Protein AF-A0A2X1NAA4-F1 (afdb_monomer)

Structure (mmCIF, N/CA/C/O backbone):
data_AF-A0A2X1NAA4-F1
#
_entry.id   AF-A0A2X1NAA4-F1
#
loop_
_atom_site.group_PDB
_atom_site.id
_atom_site.type_symbol
_atom_site.label_atom_id
_atom_site.label_alt_id
_atom_site.label_comp_id
_atom_site.label_asym_id
_atom_site.label_entity_id
_atom_site.label_seq_id
_atom_site.pdbx_PDB_ins_code
_atom_site.Cartn_x
_atom_site.Cartn_y
_atom_site.Cartn_z
_atom_site.occupancy
_atom_site.B_iso_or_equiv
_atom_site.auth_seq_id
_atom_site.auth_comp_id
_atom_site.auth_asym_id
_atom_site.auth_atom_id
_atom_site.pdbx_PDB_model_num
ATOM 1 N N . MET A 1 1 ? 3.847 2.858 -4.692 1.00 88.94 1 MET A N 1
ATOM 2 C CA . MET A 1 1 ? 2.860 2.073 -5.488 1.00 88.94 1 MET A CA 1
ATOM 3 C C . MET A 1 1 ? 1.934 1.298 -4.568 1.00 88.94 1 MET A C 1
ATOM 5 O O . MET A 1 1 ? 0.741 1.549 -4.634 1.00 88.94 1 MET A O 1
ATOM 9 N N . LEU A 1 2 ? 2.459 0.410 -3.716 1.00 93.19 2 LEU A N 1
ATOM 10 C CA . LEU A 1 2 ? 1.643 -0.302 -2.724 1.00 93.19 2 LEU A CA 1
ATOM 11 C C . LEU A 1 2 ? 1.018 0.640 -1.687 1.00 93.19 2 LEU A C 1
ATOM 13 O O . LEU A 1 2 ? -0.158 0.502 -1.390 1.00 93.19 2 LEU A O 1
ATOM 17 N N . GLU A 1 3 ? 1.744 1.648 -1.204 1.00 94.50 3 GLU A N 1
ATOM 18 C CA . GLU A 1 3 ? 1.190 2.585 -0.214 1.00 94.50 3 GLU A CA 1
ATOM 19 C C . GLU A 1 3 ? -0.015 3.369 -0.765 1.00 94.50 3 GLU A C 1
ATOM 21 O O . GLU A 1 3 ? -1.106 3.258 -0.211 1.00 94.50 3 GLU A O 1
ATOM 26 N N . ARG A 1 4 ? 0.093 3.981 -1.952 1.00 94.25 4 ARG A N 1
ATOM 27 C CA . ARG A 1 4 ? -1.087 4.523 -2.669 1.00 94.25 4 ARG A CA 1
ATOM 28 C C . ARG A 1 4 ? -2.245 3.528 -2.859 1.00 94.25 4 ARG A C 1
ATOM 30 O O . ARG A 1 4 ? -3.399 3.949 -2.846 1.00 94.25 4 ARG A O 1
ATOM 37 N N . MET A 1 5 ? -1.965 2.242 -3.089 1.00 95.69 5 MET A N 1
ATOM 38 C CA . MET A 1 5 ? -3.006 1.213 -3.227 1.00 95.69 5 MET A CA 1
ATOM 39 C C . MET A 1 5 ? -3.752 1.016 -1.903 1.00 95.69 5 MET A C 1
ATOM 41 O O . MET A 1 5 ? -4.981 1.037 -1.899 1.00 95.69 5 MET A O 1
ATOM 45 N N . TYR A 1 6 ? -3.026 0.888 -0.789 1.00 95.56 6 TYR A N 1
ATOM 46 C CA . TYR A 1 6 ? -3.626 0.725 0.534 1.00 95.56 6 TYR A CA 1
ATOM 47 C C . TYR A 1 6 ? -4.390 1.966 0.993 1.00 95.56 6 TYR A C 1
ATOM 49 O O . TYR A 1 6 ? -5.486 1.820 1.527 1.00 95.56 6 TYR A O 1
ATOM 57 N N . LEU A 1 7 ? -3.872 3.172 0.737 1.00 95.38 7 LEU A N 1
ATOM 58 C CA . LEU A 1 7 ? -4.565 4.419 1.076 1.00 95.38 7 LEU A CA 1
ATOM 59 C C . LEU A 1 7 ? -5.909 4.529 0.347 1.00 95.38 7 LEU A C 1
ATOM 61 O O . LEU A 1 7 ? -6.935 4.753 0.980 1.00 95.38 7 LEU A O 1
ATOM 65 N N . ARG A 1 8 ? -5.929 4.276 -0.969 1.00 96.12 8 ARG A N 1
ATOM 66 C CA . ARG A 1 8 ? -7.174 4.292 -1.758 1.00 96.12 8 ARG A CA 1
ATOM 67 C C . ARG A 1 8 ? -8.154 3.207 -1.330 1.00 96.12 8 ARG A C 1
ATOM 69 O O . ARG A 1 8 ? -9.356 3.446 -1.275 1.00 96.12 8 ARG A O 1
ATOM 76 N N . TRP A 1 9 ? -7.655 2.006 -1.043 1.00 95.56 9 TRP A N 1
ATOM 77 C CA . TRP A 1 9 ? -8.490 0.917 -0.544 1.00 95.56 9 TRP A CA 1
ATOM 78 C C . TRP A 1 9 ? -9.121 1.270 0.808 1.00 95.56 9 TRP A C 1
ATOM 80 O O . TRP A 1 9 ? -10.322 1.071 0.988 1.00 95.56 9 TRP A O 1
ATOM 90 N N . ALA A 1 10 ? -8.344 1.842 1.728 1.00 95.69 10 ALA A N 1
ATOM 91 C CA . ALA A 1 10 ? -8.822 2.252 3.042 1.00 95.69 10 ALA A CA 1
ATOM 92 C C . ALA A 1 10 ? -9.862 3.380 2.936 1.00 95.69 10 ALA A C 1
ATOM 94 O O . ALA A 1 10 ? -10.937 3.263 3.523 1.00 95.69 10 ALA A O 1
ATOM 95 N N . GLU A 1 11 ? -9.597 4.399 2.114 1.00 94.75 11 GLU A N 1
ATOM 96 C CA . GLU A 1 11 ? -10.540 5.483 1.815 1.00 94.75 11 GLU A CA 1
ATOM 97 C C . GLU A 1 11 ? -11.858 4.940 1.238 1.00 94.75 11 GLU A C 1
ATOM 99 O O . GLU A 1 11 ? -12.934 5.273 1.729 1.00 94.75 11 GLU A O 1
ATOM 104 N N . SER A 1 12 ? -11.791 4.012 0.272 1.00 95.88 12 SER A N 1
ATOM 105 C CA . SER A 1 12 ? -12.984 3.393 -0.331 1.00 95.88 12 SER A CA 1
ATOM 106 C C . SER A 1 12 ? -13.841 2.587 0.653 1.00 95.88 12 SER A C 1
ATOM 108 O O . SER A 1 12 ? -15.024 2.365 0.401 1.00 95.88 12 SER A O 1
ATOM 110 N N . ARG A 1 13 ? -13.256 2.146 1.774 1.00 93.75 13 ARG A N 1
ATOM 111 C CA . ARG A 1 13 ? -13.950 1.423 2.849 1.00 93.75 13 ARG A CA 1
ATOM 112 C C . ARG A 1 13 ? -14.374 2.328 4.004 1.00 93.75 13 ARG A C 1
ATOM 114 O O . ARG A 1 13 ? -14.949 1.832 4.967 1.00 93.75 13 ARG A O 1
ATOM 121 N N . GLY A 1 14 ? -14.096 3.630 3.922 1.00 94.88 14 GLY A N 1
ATOM 122 C CA . GLY A 1 14 ? -14.383 4.584 4.990 1.00 94.88 14 GLY A CA 1
ATOM 123 C C . GLY A 1 14 ? -13.465 4.441 6.207 1.00 94.88 14 GLY A C 1
ATOM 124 O O . GLY A 1 14 ? -13.817 4.891 7.294 1.00 94.88 14 GLY A O 1
ATOM 125 N N . PHE A 1 15 ? -12.297 3.808 6.056 1.00 96.00 15 PHE A N 1
ATOM 126 C CA . PHE A 1 15 ? -11.303 3.747 7.123 1.00 96.00 15 PHE A CA 1
ATOM 127 C C . PHE A 1 15 ? -10.525 5.058 7.214 1.00 96.00 15 PHE A C 1
ATOM 129 O O . PHE A 1 15 ? -10.186 5.676 6.205 1.00 96.00 15 PHE A O 1
ATOM 136 N N . LYS A 1 16 ? -10.183 5.459 8.440 1.00 95.69 16 LYS A N 1
ATOM 137 C CA . LYS A 1 16 ? -9.308 6.606 8.684 1.00 95.69 16 LYS A CA 1
ATOM 138 C C . LYS A 1 16 ? -7.854 6.165 8.550 1.00 95.69 16 LYS A C 1
ATOM 140 O O . LYS A 1 16 ? -7.429 5.235 9.233 1.00 95.69 16 LYS A O 1
ATOM 145 N N . THR A 1 17 ? -7.086 6.849 7.710 1.00 96.12 17 THR A N 1
ATOM 146 C CA . THR A 1 17 ? -5.660 6.570 7.498 1.00 96.12 17 THR A CA 1
ATOM 147 C C . THR A 1 17 ? -4.778 7.701 8.004 1.00 96.12 17 THR A C 1
ATOM 149 O O . THR A 1 17 ? -5.102 8.871 7.813 1.00 96.12 17 THR A O 1
ATOM 152 N N . GLU A 1 18 ? -3.641 7.354 8.592 1.00 95.88 18 GLU A N 1
ATOM 153 C CA . GLU A 1 18 ? -2.606 8.285 9.040 1.00 95.88 18 GLU A CA 1
ATOM 154 C C . GLU A 1 18 ? -1.232 7.720 8.667 1.00 95.88 18 GLU A C 1
ATOM 156 O O . GLU A 1 18 ? -0.953 6.548 8.920 1.00 95.88 18 GLU A O 1
ATOM 161 N N . ILE A 1 19 ? -0.379 8.533 8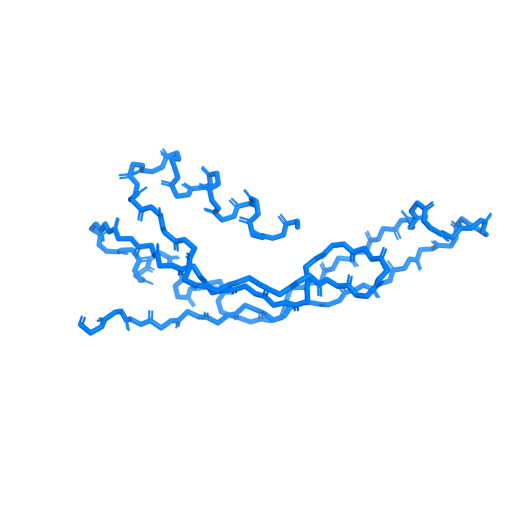.046 1.00 95.62 19 ILE A N 1
ATOM 162 C CA . ILE A 1 19 ? 1.015 8.165 7.772 1.00 95.62 19 ILE A CA 1
ATOM 163 C C . ILE A 1 19 ? 1.818 8.506 9.028 1.00 95.62 19 ILE A C 1
ATOM 165 O O . ILE A 1 19 ? 1.910 9.673 9.397 1.00 95.62 19 ILE A O 1
ATOM 169 N N . ILE A 1 20 ? 2.358 7.487 9.699 1.00 95.75 20 ILE A N 1
ATOM 170 C CA . ILE A 1 20 ? 3.168 7.653 10.917 1.00 95.75 20 ILE A CA 1
ATOM 171 C C . ILE A 1 20 ? 4.604 8.019 10.544 1.00 95.75 20 ILE A C 1
ATOM 173 O O . ILE A 1 20 ? 5.216 8.886 11.160 1.00 95.75 20 ILE A O 1
ATOM 177 N N . GLU A 1 21 ? 5.145 7.332 9.543 1.00 94.81 21 GLU A N 1
ATOM 178 C CA . GLU A 1 21 ? 6.519 7.503 9.092 1.00 94.81 21 GLU A CA 1
ATOM 179 C C . GLU A 1 21 ? 6.589 7.219 7.598 1.00 94.81 21 GLU A C 1
ATOM 181 O O . GLU A 1 21 ? 5.992 6.255 7.118 1.00 94.81 21 GLU A O 1
ATOM 186 N N . GLU A 1 22 ? 7.345 8.032 6.870 1.00 95.19 22 GLU A N 1
ATOM 187 C CA . GLU A 1 22 ? 7.651 7.823 5.463 1.00 95.19 22 GLU A CA 1
ATOM 188 C C . GLU A 1 22 ? 9.125 8.145 5.231 1.00 95.19 22 GLU A C 1
ATOM 190 O O . GLU A 1 22 ? 9.634 9.172 5.676 1.00 95.19 22 GLU A O 1
ATOM 195 N N . SER A 1 23 ? 9.829 7.241 4.558 1.00 95.00 23 SER A N 1
ATOM 196 C CA . SER A 1 23 ? 11.211 7.438 4.134 1.00 95.00 23 SER A CA 1
ATOM 197 C C . SER A 1 23 ? 11.282 7.385 2.618 1.00 95.00 23 SER A C 1
ATOM 199 O O . SER A 1 23 ? 10.950 6.365 2.005 1.00 95.00 23 SER A O 1
ATOM 201 N N . GLU A 1 24 ? 11.762 8.462 2.011 1.00 92.88 24 GLU A N 1
ATOM 202 C CA . GLU A 1 24 ? 11.976 8.535 0.568 1.00 92.88 24 GLU A CA 1
ATOM 203 C C . GLU A 1 24 ? 13.109 7.594 0.121 1.00 92.88 24 GLU A C 1
ATOM 205 O O . GLU A 1 24 ? 14.052 7.295 0.858 1.00 92.88 24 GLU A O 1
ATOM 210 N N . GLY A 1 25 ? 12.991 7.066 -1.097 1.00 88.94 25 GLY A N 1
ATOM 211 C CA . GLY A 1 25 ? 14.052 6.296 -1.741 1.00 88.94 25 GLY A CA 1
ATOM 212 C C . GLY A 1 25 ? 15.123 7.208 -2.342 1.00 88.94 25 GLY A C 1
ATOM 213 O O . GLY A 1 25 ? 14.811 8.286 -2.830 1.00 88.94 25 GLY A O 1
ATOM 214 N N . GLU A 1 26 ? 16.376 6.747 -2.382 1.00 82.88 26 GLU A N 1
ATOM 215 C CA . GLU A 1 26 ? 17.534 7.550 -2.829 1.00 82.88 26 GLU A CA 1
ATOM 216 C C . GLU A 1 26 ? 17.437 8.070 -4.272 1.00 82.88 26 GLU A C 1
ATOM 218 O O . GLU A 1 26 ? 17.981 9.122 -4.590 1.00 82.88 26 GLU A O 1
ATOM 223 N N . VAL A 1 27 ? 16.767 7.329 -5.159 1.00 77.75 27 VAL A N 1
ATOM 224 C CA . VAL A 1 27 ? 16.650 7.689 -6.584 1.00 77.75 27 VAL A CA 1
ATOM 225 C C . VAL A 1 27 ? 15.202 7.974 -6.973 1.00 77.75 27 VAL A C 1
ATOM 227 O O . VAL A 1 27 ? 14.931 8.913 -7.716 1.00 77.75 27 VAL A O 1
ATOM 230 N N . ALA A 1 28 ? 14.258 7.153 -6.504 1.00 82.19 28 ALA A N 1
ATOM 231 C CA . ALA A 1 28 ? 12.834 7.334 -6.754 1.00 82.19 28 ALA A CA 1
ATOM 232 C C . ALA A 1 28 ? 11.983 6.491 -5.796 1.00 82.19 28 ALA A C 1
ATOM 234 O O . ALA A 1 28 ? 12.346 5.369 -5.437 1.00 82.19 28 ALA A O 1
ATOM 235 N N . GLY A 1 29 ? 10.778 6.982 -5.503 1.00 86.75 29 GLY A N 1
ATOM 236 C CA . GLY A 1 29 ? 9.772 6.252 -4.735 1.00 86.75 29 GLY A CA 1
ATOM 237 C C . GLY A 1 29 ? 10.018 6.291 -3.229 1.00 86.75 29 GLY A C 1
ATOM 238 O O . GLY A 1 29 ? 10.669 7.193 -2.720 1.00 86.75 29 GLY A O 1
ATOM 239 N N . ILE A 1 30 ? 9.459 5.307 -2.530 1.00 90.75 30 ILE A N 1
ATOM 240 C CA . ILE A 1 30 ? 9.471 5.211 -1.069 1.00 90.75 30 ILE A CA 1
ATOM 241 C C . ILE A 1 30 ? 10.325 4.007 -0.683 1.00 90.75 30 ILE A C 1
ATOM 243 O O . ILE A 1 30 ? 10.132 2.915 -1.228 1.00 90.75 30 ILE A O 1
ATOM 247 N N . LYS A 1 31 ? 11.249 4.205 0.258 1.00 93.25 31 LYS A N 1
ATOM 248 C CA . LYS A 1 31 ? 12.066 3.147 0.859 1.00 93.25 31 LYS A CA 1
ATOM 249 C C . LYS A 1 31 ? 11.263 2.349 1.883 1.00 93.25 31 LYS A C 1
ATOM 251 O O . LYS A 1 31 ? 11.271 1.121 1.848 1.00 93.25 31 LYS A O 1
ATOM 256 N N . SER A 1 32 ? 10.556 3.047 2.766 1.00 93.69 32 SER A N 1
ATOM 257 C CA . SER A 1 32 ? 9.697 2.468 3.801 1.00 93.69 32 SER A CA 1
ATOM 258 C C . SER A 1 32 ? 8.588 3.440 4.176 1.00 93.69 32 SER A C 1
ATOM 260 O O . SER A 1 32 ? 8.763 4.652 4.088 1.00 93.69 32 SER A O 1
ATOM 262 N N . VAL A 1 33 ? 7.442 2.907 4.588 1.00 96.31 33 VAL A N 1
ATOM 263 C CA . VAL A 1 33 ? 6.308 3.702 5.062 1.00 96.31 33 VAL A CA 1
ATOM 264 C C . VAL A 1 33 ? 5.506 2.909 6.080 1.00 96.31 33 VAL A C 1
ATOM 266 O O . VAL A 1 33 ? 5.251 1.718 5.888 1.00 96.31 33 VAL A O 1
ATOM 269 N N . THR A 1 34 ? 5.098 3.587 7.144 1.00 96.19 34 THR A N 1
ATOM 270 C CA . THR A 1 34 ? 4.260 3.055 8.213 1.00 96.19 34 THR A CA 1
ATOM 271 C C . THR A 1 34 ? 2.932 3.798 8.193 1.00 96.19 34 THR A C 1
ATOM 273 O O . THR A 1 34 ? 2.888 5.014 8.379 1.00 96.19 34 THR A O 1
ATOM 276 N N . ILE A 1 35 ? 1.839 3.067 7.973 1.00 95.50 35 ILE A N 1
ATOM 277 C CA . ILE A 1 35 ? 0.487 3.627 7.870 1.00 95.50 35 ILE A CA 1
ATOM 278 C C . ILE A 1 35 ? -0.370 3.042 8.987 1.00 95.50 35 ILE A C 1
ATOM 280 O O . ILE A 1 35 ? -0.492 1.823 9.117 1.00 95.50 35 ILE A O 1
ATOM 284 N N . LYS A 1 36 ? -1.013 3.909 9.763 1.00 95.56 36 LYS A N 1
ATOM 285 C CA . LYS A 1 36 ? -2.064 3.533 10.701 1.00 95.56 36 LYS A CA 1
ATOM 286 C C . LYS A 1 36 ? -3.408 3.570 9.993 1.00 95.56 36 LYS A C 1
ATOM 288 O O . LYS A 1 36 ? -3.821 4.611 9.488 1.00 95.56 36 LYS A O 1
ATOM 293 N N . ILE A 1 37 ? -4.108 2.441 9.987 1.00 95.12 37 ILE A N 1
ATOM 2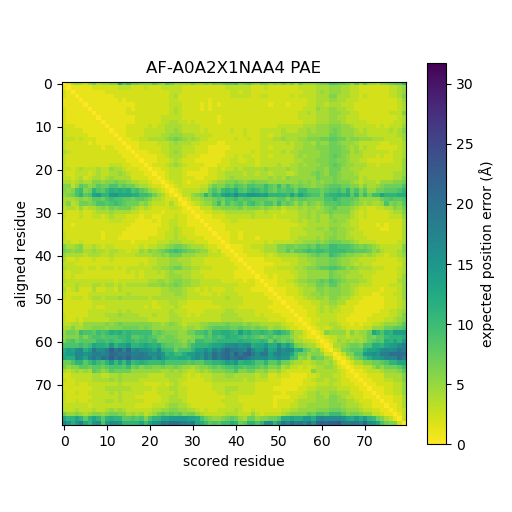94 C CA . ILE A 1 37 ? -5.459 2.319 9.434 1.00 95.12 37 ILE A CA 1
ATOM 295 C C . ILE A 1 37 ? -6.409 2.033 10.594 1.00 95.12 37 ILE A C 1
ATOM 297 O O . ILE A 1 37 ? -6.274 1.021 11.277 1.00 95.12 37 ILE A O 1
ATOM 301 N N . SER A 1 38 ? -7.346 2.948 10.831 1.00 94.50 38 SER A N 1
ATOM 302 C CA . SER A 1 38 ? -8.309 2.890 11.931 1.00 94.50 38 SER A CA 1
ATOM 303 C C . SER A 1 38 ? -9.722 2.717 11.383 1.00 94.50 38 SER A C 1
ATOM 305 O O . SER A 1 38 ? -10.175 3.496 10.544 1.00 94.50 38 SER A O 1
ATOM 307 N N . GLY A 1 39 ? -10.418 1.698 11.870 1.00 92.62 39 GLY A N 1
ATOM 308 C CA . GLY A 1 39 ? -11.776 1.363 11.467 1.00 92.62 39 GLY A CA 1
ATOM 309 C C . GLY A 1 39 ? -12.170 -0.024 11.959 1.00 92.62 39 GLY A C 1
ATOM 310 O O . GLY A 1 39 ? -11.327 -0.790 12.439 1.00 92.62 39 GLY A O 1
ATOM 311 N N . ASP A 1 40 ? -13.451 -0.348 11.824 1.00 92.00 40 ASP A N 1
ATOM 312 C CA . ASP A 1 40 ? -13.989 -1.615 12.305 1.00 92.00 40 ASP A CA 1
ATOM 313 C C . ASP A 1 40 ? -13.346 -2.799 11.582 1.00 92.00 40 ASP A C 1
ATOM 315 O O . ASP A 1 40 ? -13.332 -2.890 10.352 1.00 92.00 40 ASP A O 1
ATOM 319 N N . TYR A 1 41 ? -12.795 -3.722 12.373 1.00 91.31 41 TYR A N 1
ATOM 320 C CA . TYR A 1 41 ? -12.126 -4.932 11.892 1.00 91.31 41 TYR A CA 1
ATOM 321 C C . TYR A 1 41 ? -10.986 -4.676 10.886 1.00 91.31 41 TYR A C 1
ATOM 323 O O . TYR A 1 41 ? -10.642 -5.580 10.121 1.00 91.31 41 TYR A O 1
ATOM 331 N N . ALA A 1 42 ? -10.360 -3.490 10.889 1.00 92.50 42 ALA A N 1
ATOM 332 C CA . ALA A 1 42 ? -9.314 -3.120 9.926 1.00 92.50 42 ALA A CA 1
ATOM 333 C C . ALA A 1 42 ? -8.180 -4.163 9.842 1.00 92.50 42 ALA A C 1
ATOM 335 O O . ALA A 1 42 ? -7.792 -4.581 8.749 1.00 92.50 42 ALA A O 1
ATOM 336 N N . TYR A 1 43 ? -7.712 -4.668 10.990 1.00 92.50 43 TYR A N 1
ATOM 337 C CA . TYR A 1 43 ? -6.708 -5.736 11.037 1.00 92.50 43 TYR A CA 1
ATOM 338 C C . TYR A 1 43 ? -7.196 -7.047 10.400 1.00 92.50 43 TYR A C 1
ATOM 340 O O . TYR A 1 43 ? -6.444 -7.710 9.690 1.00 92.50 43 TYR A O 1
ATOM 348 N N . GLY A 1 44 ? -8.463 -7.420 10.609 1.00 93.44 44 GLY A N 1
ATOM 349 C CA . GLY A 1 44 ? -9.041 -8.646 10.053 1.00 93.44 44 GLY A CA 1
ATOM 350 C C . GLY A 1 44 ? -9.029 -8.670 8.525 1.00 93.44 44 GLY A C 1
ATOM 351 O O . GLY A 1 44 ? -8.806 -9.727 7.935 1.00 93.44 44 GLY A O 1
ATOM 352 N N . TRP A 1 45 ? -9.204 -7.503 7.902 1.00 92.56 45 TRP A N 1
ATOM 353 C CA . TRP A 1 45 ? -9.098 -7.328 6.456 1.00 92.56 45 TRP A CA 1
ATOM 354 C C . TRP A 1 45 ? -7.652 -7.335 5.956 1.00 92.56 45 TRP A C 1
ATOM 356 O O . TRP A 1 45 ? -7.374 -7.936 4.927 1.00 92.56 45 TRP A O 1
ATOM 366 N N . LEU A 1 46 ? -6.739 -6.674 6.671 1.00 93.56 46 LEU A N 1
ATOM 367 C CA . LEU A 1 46 ? -5.360 -6.464 6.217 1.00 93.56 46 LEU A CA 1
ATOM 368 C C . LEU A 1 46 ? -4.407 -7.611 6.562 1.00 93.56 46 LEU A C 1
ATOM 370 O O . LEU A 1 46 ? -3.362 -7.740 5.934 1.00 93.56 46 LEU A O 1
ATOM 374 N N . ARG A 1 47 ? -4.741 -8.481 7.522 1.00 92.62 47 ARG A N 1
ATOM 375 C CA . ARG A 1 47 ? -3.852 -9.581 7.942 1.00 92.62 47 ARG A CA 1
ATOM 376 C C . ARG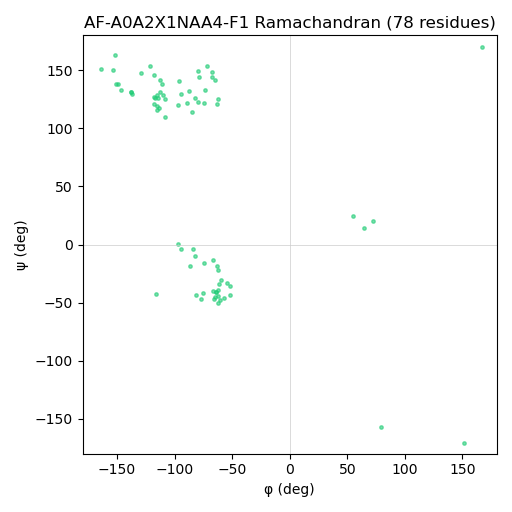 A 1 47 ? -3.399 -10.470 6.778 1.00 92.62 47 ARG A C 1
ATOM 378 O O . ARG A 1 47 ? -2.278 -10.966 6.804 1.00 92.62 47 ARG A O 1
ATOM 385 N 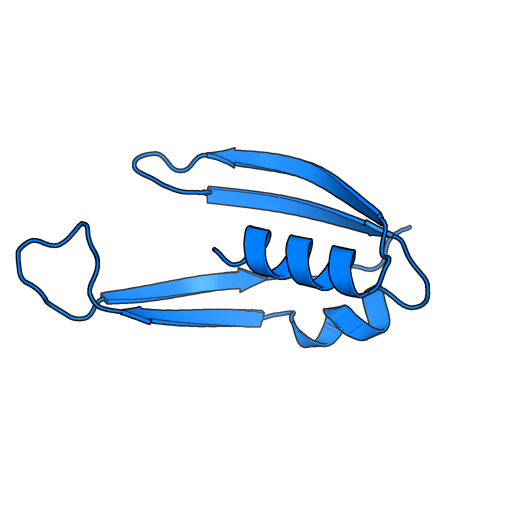N . THR A 1 48 ? -4.245 -10.652 5.761 1.00 92.69 48 THR A N 1
ATOM 386 C CA . THR A 1 48 ? -3.954 -11.474 4.574 1.00 92.69 48 THR A CA 1
ATOM 387 C C . THR A 1 48 ? -2.978 -10.817 3.606 1.00 92.69 48 THR A C 1
ATOM 389 O O . THR A 1 48 ? -2.414 -11.505 2.765 1.00 92.69 48 THR A O 1
ATOM 392 N N . GLU A 1 49 ? -2.754 -9.510 3.733 1.00 94.56 49 GLU A N 1
ATOM 393 C CA . GLU A 1 49 ? -1.813 -8.751 2.907 1.00 94.56 49 GLU A CA 1
ATOM 394 C C . GLU A 1 49 ? -0.367 -8.872 3.406 1.00 94.56 49 GLU A C 1
ATOM 396 O O . GLU A 1 49 ? 0.569 -8.462 2.715 1.00 94.56 49 GLU A O 1
ATOM 401 N N . THR A 1 50 ? -0.173 -9.458 4.594 1.00 94.81 50 THR A N 1
ATOM 402 C CA . THR A 1 50 ? 1.153 -9.727 5.152 1.00 94.81 50 THR A CA 1
ATOM 403 C C . THR A 1 50 ? 1.913 -10.708 4.264 1.00 94.81 50 THR A C 1
ATOM 405 O O . THR A 1 50 ? 1.484 -11.841 4.059 1.00 94.81 50 THR A O 1
ATOM 408 N N . GLY A 1 51 ? 3.075 -10.292 3.765 1.00 96.00 51 GLY A N 1
ATOM 409 C CA . GLY A 1 51 ? 3.910 -11.115 2.899 1.00 96.00 51 GLY A CA 1
ATOM 410 C C . GLY A 1 51 ? 4.757 -10.302 1.929 1.00 96.00 51 GLY A C 1
ATOM 411 O O . GLY A 1 51 ? 4.852 -9.078 2.012 1.00 96.00 51 GLY A O 1
ATOM 412 N N . VAL A 1 52 ? 5.395 -11.001 0.989 1.00 97.06 52 VAL A N 1
ATOM 413 C CA . VAL A 1 52 ? 6.208 -10.383 -0.064 1.00 97.06 52 VAL A CA 1
ATOM 414 C C . VAL A 1 52 ? 5.385 -10.250 -1.339 1.00 97.06 52 VAL A C 1
ATOM 416 O O . VAL A 1 52 ? 4.944 -11.235 -1.927 1.00 97.06 52 VAL A O 1
ATOM 419 N N . HIS A 1 53 ? 5.229 -9.016 -1.797 1.00 96.38 53 HIS A N 1
ATOM 420 C CA . HIS A 1 53 ? 4.517 -8.651 -3.012 1.00 96.38 53 HIS A CA 1
ATOM 421 C C . HIS A 1 53 ? 5.516 -8.532 -4.163 1.00 96.38 53 HIS A C 1
ATOM 423 O O . HIS A 1 53 ? 6.543 -7.860 -4.045 1.00 96.38 53 HIS A O 1
ATOM 429 N N . ARG A 1 54 ? 5.223 -9.187 -5.291 1.00 96.50 54 ARG A N 1
ATOM 430 C CA . ARG A 1 54 ? 6.099 -9.238 -6.471 1.00 96.50 54 ARG A CA 1
ATOM 431 C C . ARG A 1 54 ? 5.504 -8.429 -7.620 1.00 96.50 54 ARG A C 1
ATOM 433 O O . ARG A 1 54 ? 4.379 -8.682 -8.038 1.00 96.50 54 ARG A O 1
ATOM 440 N N . LEU A 1 55 ? 6.296 -7.528 -8.198 1.00 94.06 55 LEU A N 1
ATOM 441 C CA . LEU A 1 55 ? 5.939 -6.760 -9.391 1.00 94.06 55 LEU A CA 1
ATOM 442 C C . LEU A 1 55 ? 6.887 -7.100 -10.542 1.00 94.06 55 LEU A C 1
ATOM 444 O O . LEU A 1 55 ? 8.101 -6.970 -10.410 1.00 94.06 55 LEU A O 1
ATOM 448 N N . VAL A 1 56 ? 6.331 -7.492 -11.689 1.00 93.81 56 VAL A N 1
ATOM 449 C CA . VAL A 1 56 ? 7.087 -7.707 -12.930 1.00 93.81 56 VAL A CA 1
ATOM 450 C C . VAL A 1 56 ? 6.625 -6.686 -13.962 1.00 93.81 56 VAL A C 1
ATOM 452 O O . VAL A 1 56 ? 5.467 -6.703 -14.370 1.00 93.81 56 VAL A O 1
ATOM 455 N N . ARG A 1 57 ? 7.516 -5.789 -14.393 1.00 92.00 57 ARG A N 1
ATOM 456 C CA . ARG A 1 57 ? 7.195 -4.746 -15.386 1.00 92.00 57 ARG A CA 1
ATOM 457 C C . ARG A 1 57 ? 8.414 -4.337 -16.203 1.00 92.00 57 ARG A C 1
ATOM 459 O O . ARG A 1 57 ? 9.546 -4.576 -15.797 1.00 92.00 57 ARG A O 1
ATOM 466 N N . LYS A 1 58 ? 8.201 -3.674 -17.340 1.00 88.00 58 LYS A N 1
ATOM 467 C CA . LYS A 1 58 ? 9.271 -2.907 -17.994 1.00 88.00 58 LYS A CA 1
ATOM 468 C C . LYS A 1 58 ? 9.489 -1.631 -17.185 1.00 88.00 58 LYS A C 1
ATOM 470 O O . LYS A 1 58 ? 8.531 -0.899 -16.940 1.00 88.00 58 LYS A O 1
ATOM 475 N N . SER A 1 59 ? 10.707 -1.424 -16.694 1.00 81.38 59 SER A N 1
ATOM 476 C CA . SER A 1 59 ? 11.011 -0.256 -15.868 1.00 81.38 59 SER A CA 1
ATOM 477 C C . SER A 1 59 ? 11.073 0.996 -16.750 1.00 81.38 59 SER A C 1
ATOM 479 O O . SER A 1 59 ? 11.758 0.948 -17.768 1.00 81.38 59 SER A O 1
ATOM 481 N N . PRO A 1 60 ? 10.430 2.117 -16.371 1.00 80.69 60 PRO A N 1
ATOM 482 C CA . PRO A 1 60 ? 10.616 3.391 -17.070 1.00 80.69 60 PRO A CA 1
ATOM 483 C C . PRO A 1 60 ? 12.042 3.946 -16.908 1.00 80.69 60 PRO A C 1
ATOM 485 O O . PRO A 1 60 ? 12.423 4.857 -17.630 1.00 80.69 60 PRO A O 1
ATOM 488 N N . PHE A 1 61 ? 12.827 3.390 -15.978 1.00 79.06 61 PHE A N 1
ATOM 489 C CA . PHE A 1 61 ? 14.217 3.770 -15.719 1.00 79.06 61 PHE A CA 1
ATOM 490 C C . PHE A 1 61 ? 15.242 2.905 -16.472 1.00 79.06 61 PHE A C 1
ATOM 492 O O . PHE A 1 61 ? 16.436 3.153 -16.357 1.00 79.06 61 PHE A O 1
ATOM 499 N N . ASP A 1 62 ? 14.808 1.874 -17.208 1.00 76.94 62 ASP A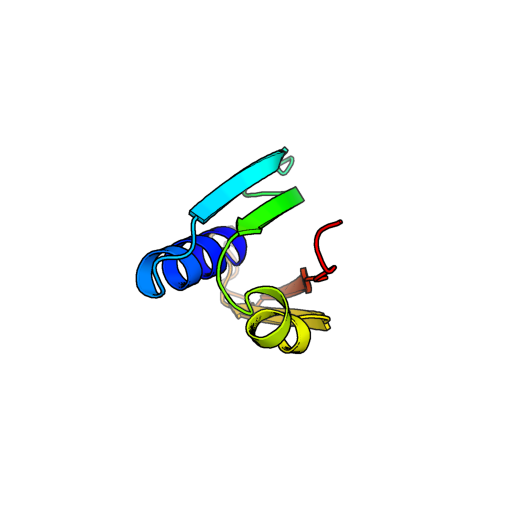 N 1
ATOM 500 C CA . ASP A 1 62 ? 15.706 1.029 -18.004 1.00 76.94 62 ASP A CA 1
ATOM 501 C C . ASP A 1 62 ? 15.528 1.298 -19.501 1.00 76.94 62 ASP A C 1
ATOM 503 O O . ASP A 1 62 ? 14.532 0.892 -20.107 1.00 76.94 62 ASP A O 1
ATOM 507 N N . SER A 1 63 ? 16.537 1.921 -20.112 1.00 73.25 63 SER A N 1
ATOM 508 C CA . SER A 1 63 ? 16.593 2.201 -21.552 1.00 73.25 63 SER A CA 1
ATOM 509 C C . SER A 1 63 ? 16.613 0.933 -22.419 1.00 73.25 63 SER A C 1
ATOM 511 O O . SER A 1 63 ? 16.314 1.000 -23.607 1.00 73.25 63 SER A O 1
ATOM 513 N N . GLY A 1 64 ? 16.947 -0.234 -21.848 1.00 77.81 64 GLY A N 1
ATOM 514 C CA . GLY A 1 64 ? 17.033 -1.510 -22.565 1.00 77.81 64 GLY A CA 1
ATOM 515 C C . GLY A 1 64 ? 15.706 -2.259 -22.734 1.00 77.81 64 GLY A C 1
ATOM 516 O O . GLY A 1 64 ? 15.690 -3.327 -23.345 1.00 77.81 64 GLY A O 1
ATOM 517 N N . GLY A 1 65 ? 14.596 -1.763 -22.171 1.00 78.00 65 GLY A N 1
ATOM 518 C CA . GLY A 1 65 ? 13.262 -2.360 -22.339 1.00 78.00 65 GLY A CA 1
ATOM 519 C C . GLY A 1 65 ? 13.094 -3.771 -21.753 1.00 78.00 65 GLY A C 1
ATOM 520 O O . GLY A 1 65 ? 12.108 -4.457 -22.062 1.00 78.00 65 GLY A O 1
ATOM 521 N N . ARG A 1 66 ? 14.035 -4.215 -20.908 1.00 84.94 66 ARG A N 1
ATOM 522 C CA . ARG A 1 66 ? 13.995 -5.525 -20.250 1.00 84.94 66 ARG A CA 1
ATOM 523 C C . ARG A 1 66 ? 12.915 -5.537 -19.167 1.00 84.94 66 ARG A C 1
ATOM 525 O O . ARG A 1 66 ? 12.514 -4.505 -18.629 1.00 84.94 66 ARG A O 1
ATOM 532 N N . ARG A 1 67 ? 12.385 -6.726 -18.866 1.00 90.06 67 ARG A N 1
ATOM 533 C CA . ARG A 1 67 ? 11.441 -6.901 -17.753 1.00 90.06 67 ARG A CA 1
ATOM 534 C C . ARG A 1 67 ? 12.231 -6.958 -16.451 1.00 90.06 67 ARG A C 1
ATOM 536 O O . ARG A 1 67 ? 13.081 -7.825 -16.288 1.00 90.06 67 ARG A O 1
ATOM 543 N N . HIS A 1 68 ? 11.911 -6.059 -15.532 1.00 88.00 68 HIS A N 1
ATOM 544 C CA . HIS A 1 68 ? 12.448 -6.034 -14.177 1.00 88.00 68 HIS A CA 1
ATOM 545 C C . HIS A 1 68 ? 11.478 -6.736 -13.238 1.00 88.00 68 HIS A C 1
ATOM 547 O O . HIS A 1 68 ? 10.258 -6.595 -13.373 1.00 88.00 68 HIS A O 1
ATOM 553 N N . THR A 1 69 ? 12.030 -7.491 -12.291 1.00 91.56 69 THR A N 1
ATOM 554 C CA . THR A 1 69 ? 11.274 -8.064 -11.176 1.00 91.56 69 THR A CA 1
ATOM 555 C C . THR A 1 69 ? 11.665 -7.318 -9.908 1.00 91.56 69 THR A C 1
ATOM 557 O O . THR A 1 69 ? 12.846 -7.238 -9.585 1.00 91.56 69 THR A O 1
ATOM 560 N N . SER A 1 70 ? 10.679 -6.778 -9.200 1.00 91.50 70 SER A N 1
ATOM 561 C CA . SER A 1 70 ? 10.850 -6.085 -7.923 1.00 91.50 70 SER A CA 1
ATOM 562 C C . SER A 1 70 ? 10.021 -6.771 -6.842 1.00 91.50 70 SER A C 1
ATOM 564 O O . SER A 1 70 ? 8.990 -7.383 -7.136 1.00 91.50 70 SER A O 1
ATOM 566 N N . PHE A 1 71 ? 10.460 -6.634 -5.595 1.00 94.88 71 PHE A N 1
ATOM 567 C CA . PHE A 1 71 ? 9.802 -7.197 -4.421 1.00 94.88 71 PHE A CA 1
ATOM 568 C C . PHE A 1 71 ? 9.620 -6.115 -3.360 1.00 94.88 71 PHE A C 1
ATOM 570 O O . PHE A 1 71 ? 10.447 -5.212 -3.248 1.00 94.88 71 PHE A O 1
ATOM 577 N N . SER A 1 72 ? 8.542 -6.204 -2.588 1.00 94.88 72 SER A N 1
ATOM 578 C CA . SER A 1 72 ? 8.296 -5.350 -1.426 1.00 94.88 72 SER A CA 1
ATOM 579 C C . SER A 1 72 ? 7.554 -6.156 -0.367 1.00 94.88 72 SER A C 1
ATOM 581 O O . SER A 1 72 ? 6.609 -6.873 -0.686 1.00 94.88 72 SER A O 1
ATOM 583 N N . SER A 1 73 ? 8.008 -6.087 0.879 1.00 95.69 73 SER A N 1
ATO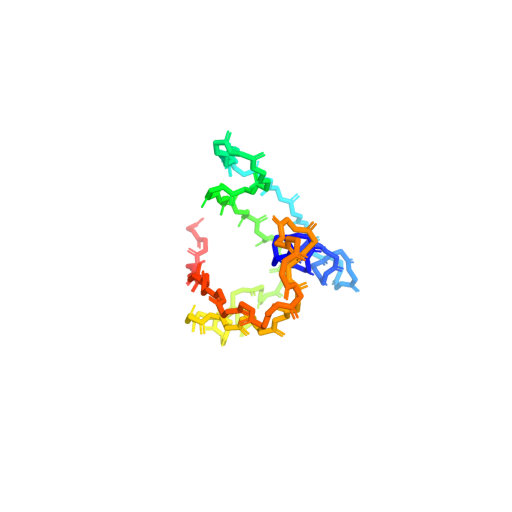M 584 C CA . SER A 1 73 ? 7.355 -6.739 2.012 1.00 95.69 73 SER A CA 1
ATOM 585 C C . SER A 1 73 ? 6.289 -5.826 2.612 1.00 95.69 73 SER A C 1
ATOM 587 O O . SER A 1 73 ? 6.576 -4.668 2.908 1.00 95.69 73 SER A O 1
ATOM 589 N N . ALA A 1 74 ? 5.096 -6.363 2.847 1.00 95.62 74 ALA A N 1
ATOM 590 C CA . ALA A 1 74 ? 4.056 -5.737 3.652 1.00 95.62 74 ALA A CA 1
ATOM 591 C C . ALA A 1 74 ? 3.874 -6.535 4.947 1.00 95.62 74 ALA A C 1
ATOM 593 O O . ALA A 1 74 ? 3.890 -7.767 4.934 1.00 95.62 74 ALA A O 1
ATOM 594 N N . PHE A 1 75 ? 3.711 -5.834 6.065 1.00 94.50 75 PHE A N 1
ATOM 595 C CA . PHE A 1 75 ? 3.484 -6.446 7.368 1.00 94.50 75 PHE A CA 1
ATOM 596 C C . PHE A 1 75 ? 2.385 -5.685 8.099 1.00 94.50 75 PHE A C 1
ATOM 598 O O . PHE A 1 75 ? 2.429 -4.458 8.182 1.00 94.50 75 PHE A O 1
AT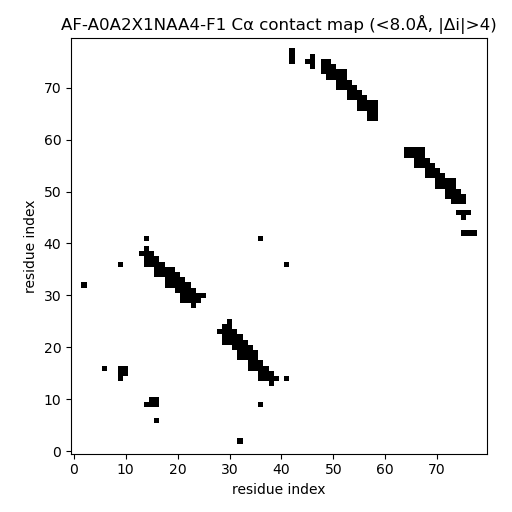OM 605 N N . CYS A 1 76 ? 1.392 -6.412 8.605 1.00 93.94 76 CYS A N 1
ATOM 606 C CA . CYS A 1 76 ? 0.258 -5.832 9.310 1.00 93.94 76 CYS A CA 1
ATOM 607 C C . CYS A 1 76 ? 0.270 -6.286 10.766 1.00 93.94 76 CYS A C 1
ATOM 609 O O . CYS A 1 76 ? 0.317 -7.480 11.055 1.00 93.94 76 CYS A O 1
ATOM 611 N N . LEU A 1 77 ? 0.178 -5.322 11.677 1.00 92.00 77 LEU A N 1
ATOM 612 C CA . LEU A 1 77 ? 0.062 -5.553 13.110 1.00 92.00 77 LEU A CA 1
A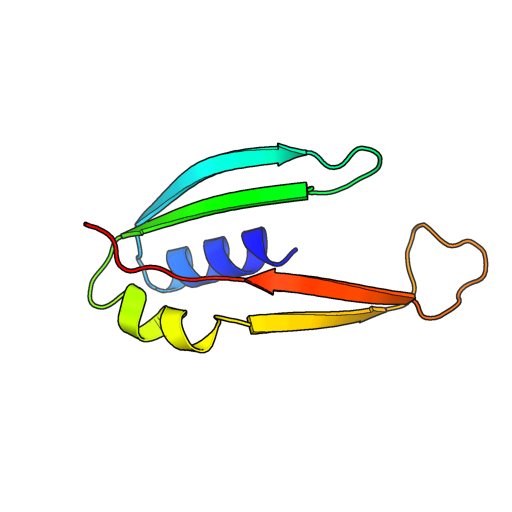TOM 613 C C . LEU A 1 77 ? -1.268 -4.991 13.614 1.00 92.00 77 LEU A C 1
ATOM 615 O O . LEU A 1 77 ? -1.733 -3.975 13.088 1.00 92.00 77 LEU A O 1
ATOM 619 N N . PRO A 1 78 ? -1.895 -5.623 14.619 1.00 90.88 78 PRO A N 1
ATOM 620 C CA . PRO A 1 78 ? -3.016 -5.005 15.304 1.00 90.88 78 PRO A CA 1
ATOM 621 C C . PRO A 1 78 ? -2.531 -3.749 16.041 1.00 90.88 78 PRO A C 1
ATOM 623 O O . PRO A 1 78 ? -1.435 -3.732 16.602 1.00 90.88 78 PRO A O 1
ATOM 626 N N . GLY A 1 79 ? -3.351 -2.697 16.027 1.00 80.62 79 GLY A N 1
ATOM 627 C CA . GLY A 1 79 ? -3.126 -1.543 16.893 1.00 80.62 79 GLY A CA 1
ATOM 628 C C . GLY A 1 79 ? -3.336 -1.926 18.358 1.00 80.62 79 GLY A C 1
ATOM 629 O O . GLY A 1 79 ? -4.202 -2.751 18.654 1.00 80.62 79 GLY A O 1
ATOM 630 N N . SER A 1 80 ? -2.529 -1.340 19.243 1.00 60.47 80 SER A N 1
ATOM 631 C CA . SER A 1 80 ? -2.723 -1.359 20.699 1.00 60.47 80 SER A CA 1
ATOM 632 C C . SER A 1 80 ? -3.823 -0.402 21.134 1.00 60.47 80 SER A C 1
ATOM 634 O O . SER A 1 80 ? -3.835 0.719 20.566 1.00 60.47 80 SER A O 1
#

InterPro domains:
  IPR005139 Peptide chain release factor [PF03462] (1-73)
  IPR005139 Peptide chain release factor [SM00937] (1-49)
  IPR045853 Peptide chain release factor class I superfamily [SSF75620] (1-78)

Mean predicted aligned error: 4.38 Å

pLDDT: mean 91.28, std 6.59, range [60.47, 97.06]

Sequence (80 aa):
MLERMYLRWAESRGFKTEIIEESEGEVAGIKSVTIKISGDYAYGWLRTETGVHRLVRKSPFDSGGRRHTSFSSAFCLPGS

Solvent-accessible surface area (backbone atoms only — not comparable to full-atom values): 5122 Å² total; per-residue (Å²): 110,69,64,64,49,52,55,52,53,34,51,77,70,70,31,52,74,47,79,79,44,77,37,75,30,97,88,66,68,69,68,48,75,42,71,49,70,47,53,88,63,42,51,76,68,42,52,79,62,44,42,78,48,76,47,78,42,64,46,95,87,44,94,82,67,54,79,42,78,49,77,48,79,41,81,65,74,77,83,132

Secondary structure (DSSP, 8-state):
-HHHHHHHHHHHTT-EEEEEEEEE-SSSSEEEEEEEEESTTHHHHHGGG-EEEEEEEE-TT-TT-PEEEEEEEE------

Radius of gyration: 14.66 Å; Cα contacts (8 Å, |Δi|>4): 100; chains: 1; bounding box: 32×20×43 Å

Nearest PDB structures (foldseek):
  8p18-assembly1_6  TM=9.850E-01  e=4.221E-10  Escherichia coli K-12
  5u4j-assembly1_v  TM=9.671E-01  e=4.221E-10  Escherichia coli
  5h5u-a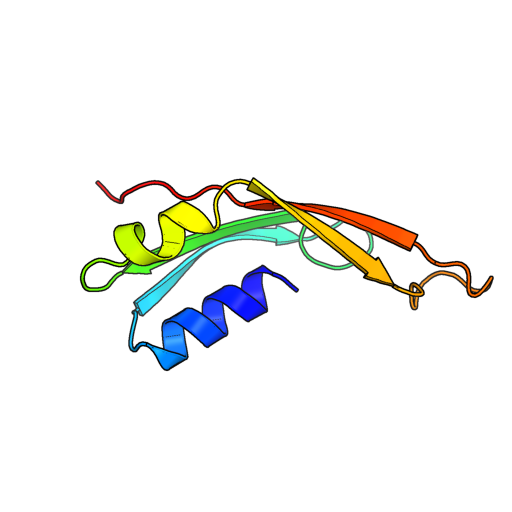ssembly1_4  TM=9.734E-01  e=7.436E-10  Escherichia coli K-12
  9d7s-assembly2_2w  TM=9.601E-01  e=1.277E-05  Thermus thermophilus HB8
  7nqh-assembly1_BL  TM=9.346E-01  e=1.395E-04  Homo sapiens

Organism: Escherichia coli (NCBI:txid562)

Foldseek 3Di:
DVVVVVVVVLVVVVWDKDWPDWAADPPHDTPDTDMDTHDPCPLVVCQVVFAKDKDWDQDPPDPVRDIDIDIDGDDDDDDD